Protein AF-A0A838PEL2-F1 (afdb_monomer_lite)

Foldseek 3Di:
DVVLCVVVVVLVLQLPQPLLAPDPDPVDDDGSLQLCLLVVVCVVVPHDALQSSQVLQVDPVSCVVSPHPGHDHSVSSVVSVVSHDPSSVVSVVVSVVVSVVVVVD

Structure (mmCIF, N/CA/C/O backbone):
data_AF-A0A838PEL2-F1
#
_entry.id   AF-A0A838PEL2-F1
#
loop_
_atom_site.group_PDB
_atom_site.id
_atom_site.type_symbol
_atom_site.label_atom_id
_atom_site.label_alt_id
_atom_site.label_comp_id
_atom_site.label_asym_id
_atom_site.label_entity_id
_atom_site.label_seq_id
_atom_site.pdbx_PDB_ins_code
_atom_site.Cartn_x
_atom_site.Cartn_y
_atom_site.Cartn_z
_atom_site.occupancy
_atom_site.B_iso_or_equiv
_atom_site.auth_seq_id
_atom_site.auth_comp_id
_atom_site.auth_asym_id
_atom_site.auth_atom_id
_atom_site.pdbx_PDB_model_num
ATOM 1 N N . MET A 1 1 ? 5.580 -10.196 -7.870 1.00 65.50 1 MET A N 1
ATOM 2 C CA . MET A 1 1 ? 4.497 -9.533 -7.114 1.00 65.50 1 MET A CA 1
ATOM 3 C C . MET A 1 1 ? 3.526 -8.848 -8.076 1.00 65.50 1 MET A C 1
ATOM 5 O O . MET A 1 1 ? 2.393 -9.297 -8.167 1.00 65.50 1 MET A O 1
ATOM 9 N N . ASP A 1 2 ? 3.983 -7.908 -8.907 1.00 72.06 2 ASP A N 1
ATOM 10 C CA . ASP A 1 2 ? 3.137 -7.177 -9.871 1.00 72.06 2 ASP A CA 1
ATOM 11 C C . ASP A 1 2 ? 2.299 -8.063 -10.829 1.00 72.06 2 ASP A C 1
ATOM 13 O O . ASP A 1 2 ? 1.084 -7.900 -10.900 1.00 72.06 2 ASP A O 1
ATOM 17 N N . ALA A 1 3 ? 2.886 -9.077 -11.479 1.00 77.06 3 ALA A N 1
ATOM 18 C CA . ALA A 1 3 ? 2.142 -9.973 -12.381 1.00 77.06 3 ALA A CA 1
ATOM 19 C C . ALA A 1 3 ? 0.957 -10.702 -11.707 1.00 77.06 3 ALA A C 1
ATOM 21 O O . ALA A 1 3 ? -0.081 -10.927 -12.328 1.00 77.06 3 ALA A O 1
ATOM 22 N N . LEU A 1 4 ? 1.096 -11.047 -10.425 1.00 81.19 4 LEU A N 1
ATOM 23 C CA . LEU A 1 4 ? 0.048 -11.696 -9.641 1.00 81.19 4 LEU A CA 1
ATOM 24 C C . LEU A 1 4 ? -1.035 -10.687 -9.246 1.00 81.19 4 LEU A C 1
ATOM 26 O O . LEU A 1 4 ? -2.219 -10.963 -9.427 1.00 81.19 4 LEU A O 1
ATOM 30 N N . CYS A 1 5 ? -0.644 -9.490 -8.801 1.00 83.81 5 CYS A N 1
ATOM 31 C CA . CYS A 1 5 ? -1.588 -8.412 -8.516 1.00 83.81 5 CYS A CA 1
ATOM 32 C C . CYS A 1 5 ? -2.414 -8.025 -9.748 1.00 83.81 5 CYS A C 1
ATOM 34 O O . CYS A 1 5 ? -3.612 -7.793 -9.612 1.00 83.81 5 CYS A O 1
ATOM 36 N N . ARG A 1 6 ? -1.810 -8.024 -10.945 1.00 82.94 6 ARG A N 1
ATOM 37 C CA . ARG A 1 6 ? -2.522 -7.815 -12.215 1.00 82.94 6 ARG A CA 1
ATOM 38 C C . ARG A 1 6 ? -3.476 -8.963 -12.538 1.00 82.94 6 ARG A C 1
ATOM 40 O O . ARG A 1 6 ? -4.628 -8.709 -12.854 1.00 82.94 6 ARG A O 1
ATOM 47 N N . ARG A 1 7 ? -3.032 -10.220 -12.417 1.00 85.81 7 ARG A N 1
ATOM 48 C CA . ARG A 1 7 ? -3.860 -11.404 -12.724 1.00 85.81 7 ARG A CA 1
ATOM 49 C C . ARG A 1 7 ? -5.159 -11.460 -11.914 1.00 85.81 7 ARG A C 1
ATOM 51 O O . ARG A 1 7 ? -6.166 -11.926 -12.433 1.00 85.81 7 ARG A O 1
ATOM 58 N N . PHE A 1 8 ? -5.127 -11.028 -10.655 1.00 88.06 8 PHE A N 1
ATOM 59 C CA . PHE A 1 8 ? -6.275 -11.088 -9.742 1.00 88.06 8 PHE A CA 1
ATOM 60 C C . PHE A 1 8 ? -6.939 -9.722 -9.493 1.00 88.06 8 PHE A C 1
ATOM 62 O O . PHE A 1 8 ? -7.761 -9.602 -8.578 1.00 88.06 8 PHE A O 1
ATOM 69 N N . ASP A 1 9 ? -6.579 -8.702 -10.284 1.00 91.12 9 ASP A N 1
ATOM 70 C CA . ASP A 1 9 ? -7.055 -7.319 -10.152 1.00 91.12 9 ASP A CA 1
ATOM 71 C C . ASP A 1 9 ? -6.906 -6.749 -8.726 1.00 91.12 9 ASP A C 1
ATOM 73 O O . ASP A 1 9 ? -7.719 -5.944 -8.269 1.00 91.12 9 ASP A O 1
ATOM 77 N N . LEU A 1 10 ? -5.866 -7.159 -7.989 1.00 91.56 10 LEU A N 1
ATOM 78 C CA . LEU A 1 10 ? -5.717 -6.828 -6.567 1.00 91.56 10 LEU A CA 1
ATOM 79 C C . LEU A 1 10 ? -5.606 -5.320 -6.342 1.00 91.56 10 LEU A C 1
ATOM 81 O O . LEU A 1 10 ? -6.281 -4.790 -5.466 1.00 91.56 10 LEU A O 1
ATOM 85 N N . TRP A 1 11 ? -4.825 -4.613 -7.164 1.00 91.94 11 TRP A N 1
ATOM 86 C CA . TRP A 1 11 ? -4.691 -3.157 -7.048 1.00 91.94 11 TRP A CA 1
ATOM 87 C C . TRP A 1 11 ? -6.005 -2.430 -7.305 1.00 91.94 11 TRP A C 1
ATOM 89 O O . TRP A 1 11 ? -6.374 -1.537 -6.548 1.00 91.94 11 TRP A O 1
ATOM 99 N N . LYS A 1 12 ? -6.765 -2.884 -8.307 1.00 92.94 12 LYS A N 1
ATOM 100 C CA . LYS A 1 12 ? -8.094 -2.345 -8.585 1.00 92.94 12 LYS A CA 1
ATOM 101 C C . LYS A 1 12 ? -9.029 -2.584 -7.402 1.00 92.94 12 LYS A C 1
ATOM 103 O O . LYS A 1 12 ? -9.728 -1.659 -7.008 1.00 92.94 12 LYS A O 1
ATOM 108 N N . LYS A 1 13 ? -9.036 -3.783 -6.814 1.00 95.38 13 LYS A N 1
ATOM 109 C CA . LYS A 1 13 ? -9.856 -4.090 -5.629 1.00 95.38 13 LYS A CA 1
ATOM 110 C C . LYS A 1 13 ? -9.477 -3.209 -4.439 1.00 95.38 13 LYS A C 1
ATOM 112 O O . LYS A 1 13 ? -10.367 -2.637 -3.823 1.00 95.38 13 LYS A O 1
ATOM 117 N N . VAL A 1 14 ? -8.180 -3.038 -4.179 1.00 95.06 14 VAL A N 1
ATOM 118 C CA . VAL A 1 14 ? -7.650 -2.140 -3.140 1.00 95.06 14 VAL A CA 1
ATOM 119 C C . VAL A 1 14 ? -8.155 -0.705 -3.322 1.00 95.06 14 VAL A C 1
ATOM 121 O O . VAL A 1 14 ? -8.656 -0.115 -2.370 1.00 95.06 14 VAL A O 1
ATOM 124 N N . ASP A 1 15 ? -8.108 -0.167 -4.542 1.00 94.56 15 ASP A N 1
ATOM 125 C CA . ASP A 1 15 ? -8.574 1.199 -4.831 1.00 94.56 15 ASP A CA 1
ATOM 126 C C . ASP A 1 15 ? -10.088 1.393 -4.656 1.00 94.56 15 ASP A C 1
ATOM 128 O O . ASP A 1 15 ? -10.561 2.524 -4.527 1.00 94.56 15 ASP A O 1
ATOM 132 N N . HIS A 1 16 ? -10.858 0.301 -4.647 1.00 94.81 16 HIS A N 1
ATOM 133 C CA . HIS A 1 16 ? -12.304 0.328 -4.428 1.00 94.81 16 HIS A CA 1
ATOM 134 C C . HIS A 1 16 ? -12.702 0.149 -2.960 1.00 94.81 16 HIS A C 1
ATOM 136 O O . HIS A 1 16 ? -13.890 0.253 -2.666 1.00 94.81 16 HIS A O 1
ATOM 142 N N . ILE A 1 17 ? -11.758 -0.077 -2.038 1.00 95.75 17 ILE A N 1
ATOM 143 C CA . ILE A 1 17 ? -12.040 -0.146 -0.598 1.00 95.75 17 ILE A CA 1
ATOM 144 C C . ILE A 1 17 ? -12.107 1.286 -0.043 1.00 95.75 17 ILE A C 1
ATOM 146 O O . ILE A 1 17 ? -11.065 1.932 0.097 1.00 95.75 17 ILE A O 1
ATOM 150 N N . PRO A 1 18 ? -13.295 1.815 0.314 1.00 93.69 18 PRO A N 1
ATOM 151 C CA . PRO A 1 18 ? -13.419 3.221 0.699 1.00 93.69 18 PRO A CA 1
ATOM 152 C C . PRO A 1 18 ? -12.672 3.550 1.992 1.00 93.69 18 PRO A C 1
ATOM 154 O O . PRO A 1 18 ? -12.116 4.635 2.114 1.00 93.69 18 PRO A O 1
ATOM 157 N N . SER A 1 19 ? -12.608 2.601 2.931 1.00 95.31 19 SER A N 1
ATOM 158 C CA . SER A 1 19 ? -11.925 2.773 4.215 1.00 95.31 19 SER A CA 1
ATOM 159 C C . SER A 1 19 ? -10.399 2.888 4.091 1.00 95.31 19 SER A C 1
ATOM 161 O O . SER A 1 19 ? -9.760 3.341 5.036 1.00 95.31 19 SER A O 1
ATOM 163 N N . LEU A 1 20 ? -9.810 2.520 2.943 1.00 94.94 20 LEU A N 1
ATOM 164 C CA . LEU A 1 20 ? -8.377 2.673 2.665 1.00 94.94 20 LEU A CA 1
ATOM 165 C C . LEU A 1 20 ? -8.015 4.004 2.006 1.00 94.94 20 LEU A C 1
ATOM 167 O O . LEU A 1 20 ? -6.832 4.332 1.964 1.00 94.94 20 LEU A O 1
ATOM 171 N N . ASP A 1 21 ? -8.976 4.759 1.468 1.00 95.31 21 ASP A N 1
ATOM 172 C CA . ASP A 1 21 ? -8.702 6.033 0.799 1.00 95.31 21 ASP A CA 1
ATOM 173 C C . ASP A 1 21 ? -9.014 7.207 1.739 1.00 95.31 21 ASP A C 1
ATOM 175 O O . ASP A 1 21 ? -10.165 7.642 1.815 1.00 95.31 21 ASP A O 1
ATOM 179 N N . PRO A 1 22 ? -8.016 7.769 2.450 1.00 92.00 22 PRO A N 1
ATOM 180 C CA . PRO A 1 22 ? -8.245 8.895 3.350 1.00 92.00 22 PRO A CA 1
ATOM 181 C C . PRO A 1 22 ? -8.520 10.211 2.604 1.00 92.00 22 PRO A C 1
ATOM 183 O O . PRO A 1 22 ? -8.751 11.245 3.234 1.00 92.00 22 PRO A O 1
ATOM 186 N N . ARG A 1 23 ? -8.459 10.228 1.265 1.00 91.94 23 ARG A N 1
ATOM 187 C CA . ARG A 1 23 ? -8.617 11.458 0.488 1.00 91.94 23 ARG A CA 1
ATOM 188 C C . ARG A 1 23 ? -10.081 11.848 0.391 1.00 91.94 23 ARG A C 1
ATOM 190 O O . ARG A 1 23 ? -10.924 11.113 -0.114 1.00 91.94 23 ARG A O 1
ATOM 197 N N . THR A 1 24 ? -10.347 13.105 0.714 1.00 87.81 24 THR A N 1
ATOM 198 C CA . THR A 1 24 ? -11.618 13.763 0.395 1.00 87.81 24 THR A CA 1
ATOM 199 C C . THR A 1 24 ? -11.724 14.101 -1.096 1.00 87.81 24 THR A C 1
ATOM 201 O O . THR A 1 24 ? -12.803 14.021 -1.681 1.00 87.81 24 THR A O 1
ATOM 204 N N . ARG A 1 25 ? -10.598 14.435 -1.746 1.00 89.44 25 ARG A N 1
ATOM 205 C CA . ARG A 1 25 ? -10.512 14.751 -3.181 1.00 89.44 25 ARG A CA 1
ATOM 206 C C . ARG A 1 25 ? -9.698 13.696 -3.933 1.00 89.44 25 ARG A C 1
ATOM 208 O O . ARG A 1 25 ? -8.474 13.673 -3.850 1.00 89.44 25 ARG A O 1
ATOM 215 N N . LYS A 1 26 ? -10.374 12.884 -4.752 1.00 86.88 26 LYS A N 1
ATOM 216 C CA . LYS A 1 26 ? -9.757 11.768 -5.501 1.00 86.88 26 LYS A CA 1
ATOM 217 C C . LYS A 1 26 ? -8.973 12.174 -6.756 1.00 86.88 26 LYS A C 1
ATOM 219 O O . LYS A 1 26 ? -8.265 11.352 -7.321 1.00 86.88 26 LYS A O 1
ATOM 224 N N . THR A 1 27 ? -9.075 13.431 -7.195 1.00 86.00 27 THR A N 1
ATOM 225 C CA . THR A 1 27 ? -8.370 13.935 -8.392 1.00 86.00 27 THR A CA 1
ATOM 226 C C . THR A 1 27 ? -6.915 14.335 -8.123 1.00 86.00 27 THR A C 1
ATOM 228 O O . THR A 1 27 ? -6.256 14.858 -9.015 1.00 86.00 27 THR A O 1
ATOM 231 N N . SER A 1 28 ? -6.432 14.194 -6.888 1.00 83.94 28 SER A N 1
ATOM 232 C CA . SER A 1 28 ? -5.081 14.580 -6.471 1.00 83.94 28 SER A CA 1
ATOM 233 C C . SER A 1 28 ? -4.511 13.576 -5.473 1.00 83.94 28 SER A C 1
ATOM 235 O O . SER A 1 28 ? -5.260 12.883 -4.785 1.00 83.94 28 SER A O 1
ATOM 237 N N . GLY A 1 29 ? -3.183 13.519 -5.375 1.00 86.44 29 GLY A N 1
ATOM 238 C CA . GLY A 1 29 ? -2.490 12.545 -4.531 1.00 86.44 29 GLY A CA 1
ATOM 239 C C . GLY A 1 29 ? -2.517 11.132 -5.115 1.00 86.44 29 GLY A C 1
ATOM 240 O O . GLY A 1 29 ? -2.901 10.925 -6.266 1.00 86.44 29 GLY A O 1
ATOM 241 N N . PHE A 1 30 ? -2.098 10.162 -4.310 1.00 90.94 30 PHE A N 1
ATOM 242 C CA . PHE A 1 30 ? -1.997 8.762 -4.715 1.00 90.94 30 PHE A CA 1
ATOM 243 C C . PHE A 1 30 ? -3.285 8.008 -4.396 1.00 90.94 30 PHE A C 1
ATOM 245 O O . PHE A 1 30 ? -3.969 8.327 -3.428 1.00 90.94 30 PHE A O 1
ATOM 252 N N . ALA A 1 31 ? -3.624 7.018 -5.219 1.00 92.75 31 ALA A N 1
ATOM 253 C CA . ALA A 1 31 ? -4.645 6.041 -4.860 1.00 92.75 31 ALA A CA 1
ATOM 254 C C . ALA A 1 31 ? -4.109 5.077 -3.780 1.00 92.75 31 ALA A C 1
ATOM 256 O O . ALA A 1 31 ? -2.885 4.939 -3.664 1.00 92.75 31 ALA A O 1
ATOM 257 N N . PRO A 1 32 ? -4.986 4.390 -3.023 1.00 94.81 32 PRO A N 1
ATOM 258 C CA . PRO A 1 32 ? -4.586 3.376 -2.046 1.00 94.81 32 PRO A CA 1
ATOM 259 C C . PRO A 1 32 ? -3.552 2.374 -2.569 1.00 94.81 32 PRO A C 1
ATOM 261 O O . PRO A 1 32 ? -2.561 2.093 -1.892 1.00 94.81 32 PRO A O 1
ATOM 264 N N . SER A 1 33 ? -3.736 1.890 -3.799 1.00 93.75 33 SER A N 1
ATOM 265 C CA . SER A 1 33 ? -2.813 0.968 -4.459 1.00 93.75 33 SER A CA 1
ATOM 266 C C . SER A 1 33 ? -1.406 1.537 -4.598 1.00 93.75 33 SER A C 1
ATOM 268 O O . SER A 1 33 ? -0.449 0.783 -4.459 1.00 93.75 33 SER A O 1
ATOM 270 N N . GLY A 1 34 ? -1.257 2.848 -4.802 1.00 93.56 34 GLY A N 1
ATOM 271 C CA . GLY A 1 34 ? 0.049 3.467 -4.985 1.00 93.56 34 GLY A CA 1
ATOM 272 C C . GLY A 1 34 ? 0.854 3.614 -3.701 1.00 93.56 34 GLY A C 1
ATOM 273 O O . GLY A 1 34 ? 2.052 3.342 -3.695 1.00 93.56 34 GLY A O 1
ATOM 274 N N . TRP A 1 35 ? 0.208 3.961 -2.585 1.00 95.12 35 TRP A N 1
ATOM 275 C CA . TRP A 1 35 ? 0.893 3.934 -1.289 1.00 95.12 35 TRP A CA 1
ATOM 276 C C . TRP A 1 35 ? 1.261 2.508 -0.886 1.00 95.12 35 TRP A C 1
ATOM 278 O O . TRP A 1 35 ? 2.382 2.255 -0.445 1.00 95.12 35 TRP A O 1
ATOM 288 N N . LEU A 1 36 ? 0.332 1.564 -1.061 1.00 94.31 36 LEU A N 1
ATOM 289 C CA . LEU A 1 36 ? 0.553 0.173 -0.682 1.00 94.31 36 LEU A CA 1
ATOM 290 C C . LEU A 1 36 ? 1.608 -0.507 -1.557 1.00 94.31 36 LEU A C 1
ATOM 292 O O . LEU A 1 36 ? 2.434 -1.236 -1.016 1.00 94.31 36 LEU A O 1
ATOM 296 N N . SER A 1 37 ? 1.636 -0.261 -2.869 1.00 92.56 37 SER A N 1
ATOM 297 C CA . SER A 1 37 ? 2.647 -0.846 -3.754 1.00 92.56 37 SER A CA 1
ATOM 298 C C . SER A 1 37 ? 4.050 -0.355 -3.408 1.00 92.56 37 SER A C 1
ATOM 300 O O . SER A 1 37 ? 4.960 -1.177 -3.307 1.00 92.56 37 SER A O 1
ATOM 302 N N . GLN A 1 38 ? 4.214 0.944 -3.134 1.00 94.31 38 GLN A N 1
ATOM 303 C CA . GLN A 1 38 ? 5.489 1.515 -2.705 1.00 94.31 38 GLN A CA 1
ATOM 304 C C . GLN A 1 38 ? 5.948 0.912 -1.371 1.00 94.31 38 GLN A C 1
ATOM 306 O O . GLN A 1 38 ? 7.062 0.402 -1.288 1.00 94.31 38 GLN A O 1
ATOM 311 N N . LEU A 1 39 ? 5.080 0.889 -0.351 1.00 95.12 39 LEU A N 1
ATOM 312 C CA . LEU A 1 39 ? 5.408 0.327 0.966 1.00 95.12 39 LEU A CA 1
ATOM 313 C C . LEU A 1 39 ? 5.748 -1.165 0.890 1.00 95.12 39 LEU A C 1
ATOM 315 O O . LEU A 1 39 ? 6.771 -1.597 1.421 1.00 95.12 39 LEU A O 1
ATOM 319 N N . LEU A 1 40 ? 4.913 -1.957 0.213 1.00 92.50 40 LEU A N 1
ATOM 320 C CA . LEU A 1 40 ? 5.127 -3.395 0.078 1.00 92.50 40 LEU A CA 1
ATOM 321 C C . LEU A 1 40 ? 6.418 -3.687 -0.674 1.00 92.50 40 LEU A C 1
ATOM 323 O O . LEU A 1 40 ? 7.183 -4.551 -0.252 1.00 92.50 40 LEU A O 1
ATOM 327 N N . PHE A 1 41 ? 6.692 -2.970 -1.762 1.00 91.38 41 PHE A N 1
ATOM 328 C CA . PHE A 1 41 ? 7.916 -3.176 -2.521 1.00 91.38 41 PHE A CA 1
ATOM 329 C C . PHE A 1 41 ? 9.161 -2.800 -1.707 1.00 91.38 41 PHE A C 1
ATOM 331 O O . PHE A 1 41 ? 10.107 -3.585 -1.666 1.00 91.38 41 PHE A O 1
ATOM 338 N N . THR A 1 42 ? 9.141 -1.680 -0.977 1.00 94.19 42 THR A N 1
ATOM 339 C CA . THR A 1 42 ? 10.233 -1.302 -0.067 1.00 94.19 42 THR A CA 1
ATOM 340 C C . THR A 1 42 ? 10.489 -2.376 0.987 1.00 94.19 42 THR A C 1
ATOM 342 O O . THR A 1 42 ? 11.622 -2.841 1.116 1.00 94.19 42 THR A O 1
ATOM 345 N N . PHE A 1 43 ? 9.454 -2.809 1.712 1.00 93.94 43 PHE A N 1
ATOM 346 C CA . PHE A 1 43 ? 9.621 -3.751 2.823 1.00 93.94 43 PHE A CA 1
ATOM 347 C C . PHE A 1 43 ? 9.943 -5.178 2.374 1.00 93.94 43 PHE A C 1
ATOM 349 O O . PHE A 1 43 ? 10.609 -5.917 3.093 1.00 93.94 43 PHE A O 1
ATOM 356 N N . THR A 1 44 ? 9.528 -5.570 1.168 1.00 90.81 44 THR A N 1
ATOM 357 C CA . THR A 1 44 ? 9.887 -6.880 0.596 1.00 90.81 44 THR A CA 1
ATOM 358 C C . THR A 1 44 ? 11.254 -6.892 -0.089 1.00 90.81 44 THR A C 1
ATOM 360 O O . THR A 1 44 ? 11.786 -7.969 -0.343 1.00 90.81 44 THR A O 1
ATOM 363 N N . SER A 1 45 ? 11.853 -5.722 -0.331 1.00 89.75 45 SER A N 1
ATOM 364 C CA . SER A 1 45 ? 13.177 -5.577 -0.958 1.00 89.75 45 SER A CA 1
ATOM 365 C C . SER A 1 45 ? 14.291 -5.234 0.043 1.00 89.75 45 SER A C 1
ATOM 367 O O . SER A 1 45 ? 15.379 -4.834 -0.361 1.00 89.75 45 SER A O 1
ATOM 369 N N . GLY A 1 46 ? 14.035 -5.385 1.348 1.00 90.88 46 GLY A N 1
ATOM 370 C CA . GLY A 1 46 ? 15.021 -5.169 2.416 1.00 90.88 46 GLY A CA 1
ATOM 371 C C . GLY A 1 46 ? 15.042 -3.762 3.024 1.00 90.88 46 GLY A C 1
ATOM 372 O O . GLY A 1 46 ? 15.822 -3.518 3.943 1.00 90.88 46 GLY A O 1
ATOM 373 N N . GLY A 1 47 ? 14.185 -2.846 2.565 1.00 93.69 47 GLY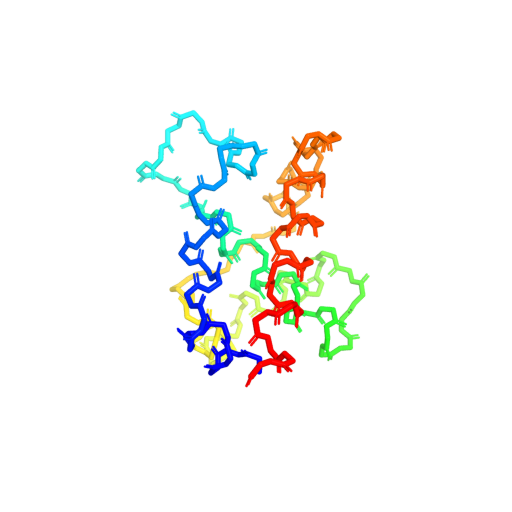 A N 1
ATOM 374 C CA . GLY A 1 47 ? 13.943 -1.583 3.263 1.00 93.69 47 GLY A CA 1
ATOM 375 C C . GLY A 1 47 ? 13.155 -1.811 4.554 1.00 93.69 47 GLY A C 1
ATOM 376 O O . GLY A 1 47 ? 12.384 -2.762 4.661 1.00 93.69 47 GLY A O 1
ATOM 377 N N . PHE A 1 48 ? 13.330 -0.940 5.545 1.00 94.62 48 PHE A N 1
ATOM 378 C CA . PHE A 1 48 ? 12.686 -1.099 6.860 1.00 94.62 48 PHE A CA 1
ATOM 379 C C . PHE A 1 48 ? 12.146 0.216 7.431 1.00 94.62 48 PHE A C 1
ATOM 381 O O . PHE A 1 48 ? 11.621 0.246 8.543 1.00 94.62 48 PHE A O 1
ATOM 388 N N . SER A 1 49 ? 12.250 1.312 6.677 1.00 96.88 49 SER A N 1
ATOM 389 C CA . SER A 1 49 ? 11.781 2.630 7.092 1.00 96.88 49 SER A CA 1
ATOM 390 C C . SER A 1 49 ? 11.013 3.354 5.985 1.00 96.88 49 SER A C 1
ATOM 392 O O . SER A 1 49 ? 11.143 3.048 4.799 1.00 96.88 49 SER A O 1
ATOM 394 N N . LEU A 1 50 ? 10.225 4.364 6.368 1.00 97.19 50 LEU A N 1
ATOM 395 C CA . LEU A 1 50 ? 9.572 5.256 5.404 1.00 97.19 50 LEU A CA 1
ATOM 396 C C . LEU A 1 50 ? 10.585 6.100 4.619 1.00 97.19 50 LEU A C 1
ATOM 398 O O . LEU A 1 50 ? 10.336 6.418 3.460 1.00 97.19 50 LEU A O 1
ATOM 402 N N . ALA A 1 51 ? 11.744 6.401 5.211 1.00 96.81 51 ALA A N 1
ATOM 403 C CA . ALA A 1 51 ? 12.849 7.044 4.509 1.00 96.81 51 ALA A CA 1
ATOM 404 C C . ALA A 1 51 ? 13.386 6.158 3.372 1.00 96.81 51 ALA A C 1
ATOM 406 O O . ALA A 1 51 ? 13.734 6.666 2.309 1.00 96.81 51 ALA A O 1
ATOM 407 N N . ASP A 1 52 ? 13.421 4.834 3.552 1.00 95.69 52 ASP A N 1
ATOM 408 C CA . ASP A 1 52 ? 13.797 3.910 2.473 1.00 95.69 52 ASP A CA 1
ATOM 409 C C . ASP A 1 52 ? 12.743 3.880 1.365 1.00 95.69 52 ASP A C 1
ATOM 411 O O . ASP A 1 52 ? 13.090 3.821 0.186 1.00 95.69 52 ASP A O 1
ATOM 415 N N . ALA A 1 53 ? 11.460 3.985 1.724 1.00 95.00 53 ALA A N 1
ATOM 416 C CA . ALA A 1 53 ? 10.384 4.095 0.744 1.00 95.00 53 ALA A CA 1
ATOM 417 C C . ALA A 1 53 ? 10.466 5.402 -0.054 1.00 95.00 53 ALA A C 1
ATOM 4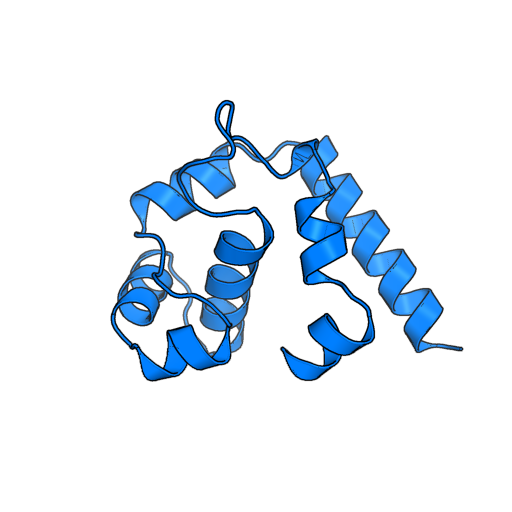19 O O . ALA A 1 53 ? 10.241 5.398 -1.263 1.00 95.00 53 ALA A O 1
ATOM 420 N N . GLU A 1 54 ? 10.845 6.510 0.579 1.00 95.94 54 GLU A N 1
ATOM 421 C CA . GLU A 1 54 ? 11.104 7.772 -0.115 1.00 95.94 54 GLU A CA 1
ATOM 422 C C . GLU A 1 54 ? 12.350 7.705 -1.007 1.00 95.94 54 GLU A C 1
ATOM 424 O O . GLU A 1 54 ? 12.334 8.218 -2.123 1.00 95.94 54 GLU A O 1
ATOM 429 N N . ARG A 1 55 ? 13.423 7.030 -0.577 1.00 93.31 55 ARG A N 1
ATOM 430 C CA . ARG A 1 55 ? 14.590 6.784 -1.445 1.00 93.31 55 ARG A CA 1
ATOM 431 C C . ARG A 1 55 ? 14.199 5.989 -2.684 1.00 93.31 55 ARG A C 1
ATOM 433 O O . ARG A 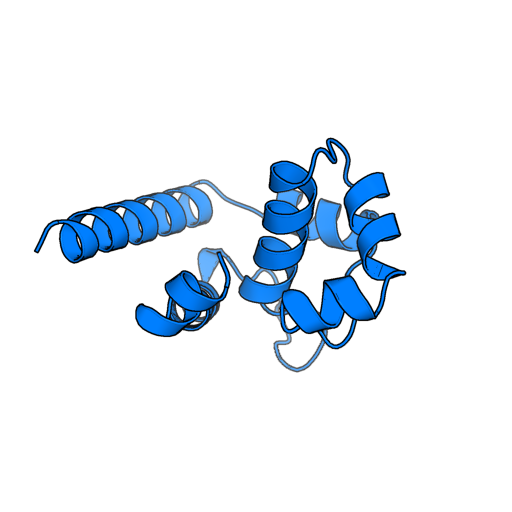1 55 ? 14.640 6.316 -3.780 1.00 93.31 55 ARG A O 1
ATOM 440 N N . LEU A 1 56 ? 13.325 4.998 -2.519 1.00 87.62 56 LEU A N 1
ATOM 441 C CA . LEU A 1 56 ? 12.768 4.225 -3.625 1.00 87.62 56 LEU A CA 1
ATOM 442 C C . LEU A 1 56 ? 11.979 5.101 -4.605 1.00 87.62 56 LEU A C 1
ATOM 444 O O . LEU A 1 56 ? 12.051 4.884 -5.809 1.00 87.62 56 LEU A O 1
ATOM 448 N N . ALA A 1 57 ? 11.293 6.135 -4.109 1.00 88.19 57 ALA A N 1
ATOM 449 C CA . ALA A 1 57 ? 10.590 7.110 -4.943 1.00 88.19 57 ALA A CA 1
ATOM 450 C C . ALA A 1 57 ? 11.510 7.946 -5.849 1.00 88.19 57 ALA A C 1
ATOM 452 O O . ALA A 1 57 ? 11.013 8.615 -6.755 1.00 88.19 57 ALA A O 1
ATOM 453 N N . GLN A 1 58 ? 12.823 7.933 -5.613 1.00 90.44 58 GLN A N 1
ATOM 454 C CA . GLN A 1 58 ? 13.804 8.609 -6.464 1.00 90.44 58 GLN A CA 1
ATOM 455 C C . GLN A 1 58 ? 14.318 7.709 -7.597 1.00 90.44 58 GLN A C 1
ATOM 457 O O . GLN A 1 58 ? 14.926 8.208 -8.545 1.00 90.44 58 GLN A O 1
ATOM 462 N N . ASP A 1 59 ? 14.069 6.397 -7.533 1.00 91.81 59 ASP A N 1
ATOM 463 C CA . ASP A 1 59 ? 14.468 5.449 -8.571 1.00 91.81 59 ASP A CA 1
ATOM 464 C C . ASP A 1 59 ? 13.328 5.232 -9.570 1.00 91.81 59 ASP A C 1
ATOM 466 O O . ASP A 1 59 ? 12.332 4.553 -9.310 1.00 91.81 59 ASP A O 1
ATOM 470 N N . ARG A 1 60 ? 13.496 5.808 -10.760 1.00 89.62 60 ARG A N 1
ATOM 471 C CA . ARG A 1 60 ? 12.496 5.741 -11.825 1.00 89.62 60 ARG A CA 1
ATOM 472 C C . ARG A 1 60 ? 12.255 4.320 -12.338 1.00 89.62 60 ARG A C 1
ATOM 474 O O . ARG A 1 60 ? 11.121 3.996 -12.668 1.00 89.62 60 ARG A O 1
ATOM 481 N N . VAL A 1 61 ? 13.284 3.472 -12.381 1.00 89.75 61 VAL A N 1
ATOM 482 C CA . VAL A 1 61 ? 13.146 2.087 -12.856 1.00 89.75 61 VAL A CA 1
ATOM 483 C C . VAL A 1 61 ? 12.310 1.280 -11.867 1.00 89.75 61 VAL A C 1
ATOM 485 O O . VAL A 1 61 ? 11.439 0.509 -12.272 1.00 89.75 61 VAL A O 1
ATOM 488 N N . LEU A 1 62 ? 12.537 1.483 -10.568 1.00 87.31 62 LEU A N 1
ATOM 489 C CA . LEU A 1 62 ? 11.747 0.821 -9.531 1.00 87.31 62 LEU A CA 1
ATOM 490 C C . LEU A 1 62 ? 10.304 1.323 -9.505 1.00 87.31 62 LEU A C 1
ATOM 492 O O . LEU A 1 62 ? 9.392 0.513 -9.352 1.00 87.31 62 LEU A O 1
ATOM 496 N N . LEU A 1 63 ? 10.081 2.623 -9.705 1.00 90.19 63 LEU A N 1
ATOM 497 C CA . LEU A 1 63 ? 8.737 3.186 -9.833 1.00 90.19 63 LEU A CA 1
ATOM 498 C C . LEU A 1 63 ? 7.973 2.608 -11.033 1.00 90.19 63 LEU A C 1
ATOM 500 O O . LEU A 1 63 ? 6.826 2.186 -10.873 1.00 90.19 63 LEU A O 1
ATOM 504 N N . ASP A 1 64 ? 8.620 2.503 -12.195 1.00 88.94 64 ASP A N 1
ATOM 505 C CA . ASP A 1 64 ? 8.026 1.892 -13.388 1.00 88.94 64 ASP A CA 1
ATOM 506 C C . ASP A 1 64 ? 7.680 0.408 -13.144 1.00 88.94 64 ASP A C 1
ATOM 508 O O . ASP A 1 64 ? 6.619 -0.063 -13.566 1.00 88.94 64 ASP A O 1
ATOM 512 N N . LEU A 1 65 ? 8.519 -0.323 -12.395 1.00 85.69 65 LEU A N 1
ATOM 513 C CA . LEU A 1 65 ? 8.276 -1.724 -12.025 1.00 85.69 65 LEU A CA 1
ATOM 514 C C . LEU A 1 65 ? 7.006 -1.906 -11.176 1.00 85.69 65 LEU A C 1
ATOM 516 O O . LEU A 1 65 ? 6.309 -2.912 -11.328 1.00 85.69 65 LEU A O 1
ATOM 520 N N . ILE A 1 66 ? 6.697 -0.950 -10.297 1.00 85.56 66 ILE A N 1
ATOM 521 C CA . ILE A 1 66 ? 5.489 -0.970 -9.453 1.00 85.56 66 ILE A CA 1
ATOM 522 C C . ILE A 1 66 ? 4.326 -0.154 -10.036 1.00 85.56 66 ILE A C 1
ATOM 524 O O . ILE A 1 66 ? 3.303 0.016 -9.372 1.00 85.56 66 ILE A O 1
ATOM 528 N N . GLY A 1 67 ? 4.460 0.321 -11.280 1.00 86.00 67 GLY A N 1
ATOM 529 C CA . GLY A 1 67 ? 3.405 1.021 -12.014 1.00 86.00 67 GLY A CA 1
ATOM 530 C C . GLY A 1 67 ? 3.108 2.432 -11.504 1.00 86.00 67 GLY A C 1
ATOM 531 O O . GLY A 1 67 ? 1.984 2.910 -11.658 1.00 86.00 67 GLY A O 1
ATOM 532 N N . LEU A 1 68 ? 4.084 3.099 -10.886 1.00 88.31 68 LEU A N 1
ATOM 533 C CA . LEU A 1 68 ? 3.934 4.445 -10.344 1.00 88.31 68 LEU A CA 1
ATOM 534 C C . LEU A 1 68 ? 4.652 5.484 -11.199 1.00 88.31 68 LEU A C 1
ATOM 536 O O . LEU A 1 68 ? 5.837 5.374 -11.472 1.00 88.31 68 LEU A O 1
ATOM 540 N N . ALA A 1 69 ? 3.952 6.563 -11.551 1.00 88.19 69 ALA A N 1
ATOM 541 C CA . ALA A 1 69 ? 4.566 7.704 -12.237 1.00 88.19 69 ALA A CA 1
ATOM 542 C C . ALA A 1 69 ? 5.413 8.586 -11.296 1.00 88.19 69 ALA A C 1
ATOM 544 O O . ALA A 1 69 ? 6.266 9.352 -11.741 1.00 88.19 69 ALA A O 1
ATOM 545 N N . LYS A 1 70 ? 5.134 8.521 -9.992 1.00 92.06 70 LYS A N 1
ATOM 546 C CA . LYS A 1 70 ? 5.811 9.256 -8.922 1.00 92.06 70 LYS A CA 1
ATOM 547 C C . LYS A 1 70 ? 5.676 8.436 -7.639 1.00 92.06 70 LYS A C 1
ATOM 549 O O . LYS A 1 70 ? 4.650 7.787 -7.460 1.00 92.06 70 LYS A O 1
ATOM 554 N N . GLY A 1 71 ? 6.663 8.479 -6.751 1.00 92.44 71 GLY A N 1
ATOM 555 C CA . GLY A 1 71 ? 6.514 7.947 -5.396 1.00 92.44 71 GLY A CA 1
ATOM 556 C C . GLY A 1 71 ? 6.123 9.027 -4.385 1.00 92.44 71 GLY A C 1
ATOM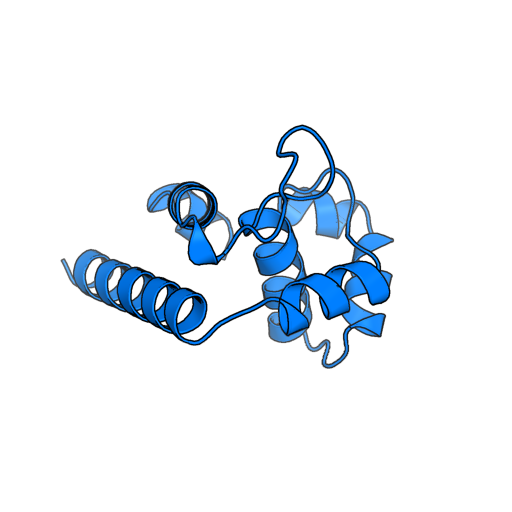 557 O O . GLY A 1 71 ? 6.372 10.220 -4.584 1.00 92.44 71 GLY A O 1
ATOM 558 N N . ALA A 1 72 ? 5.481 8.603 -3.304 1.00 94.94 72 ALA A N 1
ATOM 559 C CA . ALA A 1 72 ? 5.188 9.437 -2.150 1.00 94.94 72 ALA A CA 1
ATOM 560 C C . ALA A 1 72 ? 6.450 9.635 -1.293 1.00 94.94 72 ALA A C 1
ATOM 562 O O . ALA A 1 72 ? 7.291 8.738 -1.199 1.00 94.94 72 ALA A O 1
ATOM 563 N N . ASP A 1 73 ? 6.568 10.801 -0.659 1.00 95.56 73 ASP A N 1
ATOM 564 C CA . ASP A 1 73 ? 7.599 11.049 0.352 1.00 95.56 73 ASP A CA 1
ATOM 565 C C . ASP A 1 73 ? 7.246 10.383 1.695 1.00 95.56 73 ASP A C 1
ATOM 567 O O . ASP A 1 73 ? 6.120 9.909 1.908 1.00 95.56 73 ASP A O 1
ATOM 571 N N . GLN A 1 74 ? 8.209 10.346 2.621 1.00 97.00 74 GLN A N 1
ATOM 572 C CA . GLN A 1 74 ? 8.016 9.760 3.947 1.00 97.00 74 GLN A CA 1
ATOM 573 C C . GLN A 1 74 ? 6.818 10.375 4.684 1.00 97.00 74 GLN A C 1
ATOM 575 O O . GLN A 1 74 ? 6.094 9.663 5.385 1.00 97.00 74 GLN A O 1
ATOM 580 N N . THR A 1 75 ? 6.626 11.689 4.570 1.00 96.44 75 THR A N 1
ATOM 581 C CA . THR A 1 75 ? 5.563 12.409 5.279 1.00 96.44 75 THR A CA 1
ATOM 582 C C . THR A 1 75 ? 4.196 11.945 4.796 1.00 96.44 75 THR A C 1
ATOM 584 O O . THR A 1 75 ? 3.377 11.513 5.604 1.00 96.44 75 THR A O 1
ATOM 587 N N . THR A 1 76 ? 3.997 11.925 3.480 1.00 95.81 76 THR A N 1
ATOM 588 C CA . THR A 1 76 ? 2.771 11.482 2.813 1.00 95.81 76 THR A CA 1
ATOM 589 C C . THR A 1 76 ? 2.457 10.024 3.152 1.00 95.81 76 THR A C 1
ATOM 591 O O . THR A 1 76 ? 1.318 9.688 3.478 1.00 95.81 76 THR A O 1
ATOM 594 N N . LEU A 1 77 ? 3.463 9.143 3.121 1.00 96.75 77 LEU A N 1
ATOM 595 C CA . LEU A 1 77 ? 3.296 7.737 3.509 1.00 96.75 77 LEU A CA 1
ATOM 596 C C . LEU A 1 77 ? 2.923 7.594 4.989 1.00 96.75 77 LEU A C 1
ATOM 598 O O . LEU A 1 77 ? 2.063 6.788 5.346 1.00 96.75 77 LEU A O 1
ATOM 602 N N . GLY A 1 78 ? 3.548 8.388 5.858 1.00 97.00 78 GLY A N 1
ATOM 603 C CA . GLY A 1 78 ? 3.254 8.397 7.286 1.00 97.00 78 GLY A CA 1
ATOM 604 C C . GLY A 1 78 ? 1.846 8.904 7.597 1.00 97.00 78 GLY A C 1
ATOM 605 O O . GLY A 1 78 ? 1.185 8.367 8.483 1.00 97.00 78 GLY A O 1
ATOM 606 N N . GLU A 1 79 ? 1.368 9.921 6.884 1.00 96.38 79 GLU A N 1
ATOM 607 C CA . GLU A 1 79 ? -0.013 10.403 6.985 1.00 96.38 79 GLU A CA 1
ATOM 608 C C . GLU A 1 79 ? -1.011 9.336 6.539 1.00 96.38 79 GLU A C 1
ATOM 610 O O . GLU A 1 79 ? -1.956 9.048 7.274 1.00 96.38 79 GLU A O 1
ATOM 615 N N . PHE A 1 80 ? -0.755 8.679 5.402 1.00 96.06 80 PHE A N 1
ATOM 616 C CA . PHE A 1 80 ? -1.567 7.555 4.939 1.00 96.06 80 PHE A CA 1
ATOM 617 C C . PHE A 1 80 ? -1.661 6.446 5.995 1.00 96.06 80 PHE A C 1
ATOM 619 O O . PHE A 1 80 ? -2.763 6.005 6.313 1.00 96.06 80 PHE A O 1
ATOM 626 N N . LEU A 1 81 ? -0.534 6.024 6.582 1.00 96.31 81 LEU A N 1
ATOM 627 C CA . LEU A 1 81 ? -0.513 4.974 7.606 1.00 96.31 81 LEU A CA 1
ATOM 628 C C . LEU A 1 81 ? -1.253 5.377 8.889 1.00 96.31 81 LEU A C 1
ATOM 630 O O . LEU A 1 81 ? -1.967 4.558 9.464 1.00 96.31 81 LEU A O 1
ATOM 634 N N . ARG A 1 82 ? -1.122 6.632 9.335 1.00 96.88 82 ARG A N 1
ATOM 635 C CA . ARG A 1 82 ? -1.835 7.134 10.525 1.00 96.88 82 ARG A CA 1
ATOM 636 C C . ARG A 1 82 ? -3.337 7.282 10.303 1.00 96.88 82 ARG A C 1
ATOM 638 O O . ARG A 1 82 ? -4.089 7.204 11.268 1.00 96.88 82 ARG A O 1
ATOM 645 N N . ALA A 1 83 ? -3.768 7.497 9.064 1.00 96.25 83 ALA A N 1
ATOM 646 C CA . ALA A 1 83 ? -5.180 7.603 8.719 1.00 96.25 83 ALA A CA 1
ATOM 647 C C . ALA A 1 83 ? -5.906 6.244 8.696 1.00 96.25 83 ALA A C 1
ATOM 649 O O . ALA A 1 83 ? -7.130 6.211 8.580 1.00 96.25 83 ALA A O 1
ATOM 650 N N . GLN A 1 84 ? -5.177 5.128 8.803 1.00 96.38 84 GLN A N 1
ATOM 651 C CA . GLN A 1 84 ? -5.773 3.796 8.779 1.00 96.38 84 GLN A CA 1
ATOM 652 C C . GLN A 1 84 ? -6.576 3.503 10.043 1.00 96.38 84 GLN A C 1
ATOM 654 O O . GLN A 1 84 ? -6.202 3.866 11.158 1.00 96.38 84 GLN A O 1
ATOM 659 N N . THR A 1 85 ? -7.689 2.799 9.861 1.00 96.81 85 THR A N 1
ATOM 660 C CA . THR A 1 85 ? -8.630 2.465 10.928 1.00 96.81 85 THR A CA 1
ATOM 661 C C . THR A 1 85 ? -8.734 0.953 11.085 1.00 96.81 85 THR A C 1
ATOM 663 O O . THR A 1 85 ? -8.282 0.176 10.244 1.00 96.81 85 THR A O 1
ATOM 666 N N . LYS A 1 86 ? -9.389 0.495 12.157 1.00 97.19 86 LYS A N 1
ATOM 667 C CA . LYS A 1 86 ? -9.704 -0.932 12.313 1.00 97.19 86 LYS A CA 1
ATOM 668 C C . LYS A 1 86 ? -10.490 -1.476 11.113 1.00 97.19 86 LYS A C 1
ATOM 670 O O . LYS A 1 86 ? -10.258 -2.604 10.695 1.00 97.19 86 LYS A O 1
ATOM 675 N N . GLU A 1 87 ? -11.402 -0.678 10.564 1.00 97.38 87 GLU A N 1
ATOM 676 C CA . GLU A 1 87 ? -12.192 -1.044 9.388 1.00 97.38 87 GLU A CA 1
ATOM 677 C C . GLU A 1 87 ? -11.312 -1.237 8.150 1.00 97.38 87 GLU A C 1
ATOM 679 O O . GLU A 1 87 ? -11.483 -2.217 7.428 1.00 97.38 87 GLU A O 1
ATOM 684 N N . SER A 1 88 ? -10.340 -0.350 7.927 1.00 95.81 88 SER A N 1
ATOM 685 C CA . SER A 1 88 ? -9.444 -0.456 6.774 1.00 95.81 88 SER A CA 1
ATOM 686 C C . SER A 1 88 ? -8.531 -1.684 6.865 1.00 95.81 88 SER A C 1
ATOM 688 O O . SER A 1 88 ? -8.344 -2.400 5.878 1.00 95.81 88 SER A O 1
ATOM 690 N N . VAL A 1 89 ? -8.061 -2.015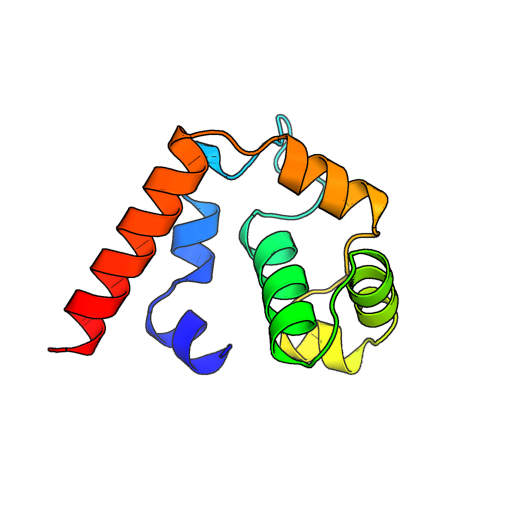 8.073 1.00 95.56 89 VAL A N 1
ATOM 691 C CA . VAL A 1 89 ? -7.301 -3.247 8.339 1.00 95.56 89 VAL A CA 1
ATOM 692 C C . VAL A 1 89 ? -8.151 -4.496 8.096 1.00 95.56 89 VAL A C 1
ATOM 694 O O . VAL A 1 89 ? -7.688 -5.426 7.436 1.00 95.56 89 VAL A O 1
ATOM 697 N N . LEU A 1 90 ? -9.392 -4.528 8.590 1.00 97.69 90 LEU A N 1
ATOM 698 C CA . LEU A 1 90 ? -10.299 -5.660 8.373 1.00 97.69 90 LEU A CA 1
ATOM 699 C C . LEU A 1 90 ? -10.625 -5.851 6.887 1.00 97.69 90 LEU A C 1
ATOM 701 O O . LEU A 1 90 ? -10.636 -6.982 6.408 1.00 97.69 90 LEU A O 1
ATOM 705 N N . ALA A 1 91 ? -10.828 -4.763 6.142 1.00 96.88 91 ALA A N 1
ATOM 706 C CA . ALA A 1 91 ? -11.073 -4.829 4.704 1.00 96.88 91 ALA A CA 1
ATOM 707 C C . ALA A 1 91 ? -9.876 -5.422 3.938 1.00 96.88 91 ALA A C 1
ATOM 709 O O . ALA A 1 91 ? -10.063 -6.263 3.058 1.00 96.88 91 ALA A O 1
ATOM 710 N N . LEU A 1 92 ? -8.641 -5.052 4.303 1.00 94.38 92 LEU A N 1
ATOM 711 C CA . LEU A 1 92 ? -7.436 -5.664 3.730 1.00 94.38 92 LEU A CA 1
ATOM 712 C C . LEU A 1 92 ? -7.296 -7.145 4.093 1.00 94.38 92 LEU A C 1
ATOM 714 O O . LEU A 1 92 ? -6.936 -7.949 3.234 1.00 94.38 92 LEU A O 1
ATOM 718 N N . GLN A 1 93 ? -7.583 -7.520 5.342 1.00 95.62 93 GLN A N 1
ATOM 719 C CA . GLN A 1 93 ? -7.558 -8.923 5.771 1.00 95.62 93 GLN A CA 1
ATOM 720 C C . GLN A 1 93 ? -8.568 -9.765 4.991 1.00 95.62 93 GLN A C 1
ATOM 722 O O . GLN A 1 93 ? -8.227 -10.857 4.538 1.00 95.62 93 GLN A O 1
ATOM 727 N N . GLN A 1 94 ? -9.776 -9.237 4.790 1.00 96.38 94 GLN A N 1
ATOM 728 C CA . GLN A 1 94 ? -10.819 -9.883 4.002 1.00 96.38 94 GLN A CA 1
ATOM 729 C C . GLN A 1 94 ? -10.385 -10.062 2.542 1.00 96.38 94 GLN A C 1
ATOM 731 O O . GLN A 1 94 ? -10.446 -11.174 2.021 1.00 96.38 94 GLN A O 1
ATOM 736 N N . LEU A 1 95 ? -9.855 -9.009 1.905 1.00 94.94 95 LEU A N 1
ATOM 737 C CA . LEU A 1 95 ? -9.331 -9.096 0.539 1.00 94.94 95 LEU A CA 1
ATOM 738 C C . LEU A 1 95 ? -8.206 -10.137 0.421 1.00 94.94 95 LEU A C 1
ATOM 740 O O . LEU A 1 95 ? -8.145 -10.887 -0.554 1.00 94.94 95 LEU A O 1
ATOM 744 N N . ASN A 1 96 ? -7.317 -10.202 1.414 1.00 93.00 96 ASN A N 1
ATOM 745 C CA . ASN A 1 96 ? -6.251 -11.196 1.445 1.00 93.00 96 ASN A CA 1
ATOM 746 C C . ASN A 1 96 ? -6.801 -12.625 1.591 1.00 93.00 96 ASN A C 1
ATOM 748 O O . ASN A 1 96 ? -6.335 -13.527 0.901 1.00 93.00 96 ASN A O 1
ATOM 752 N N . ALA A 1 97 ? -7.808 -12.838 2.443 1.00 94.44 97 ALA A N 1
ATOM 753 C CA . ALA A 1 97 ? -8.457 -14.140 2.600 1.00 94.44 97 ALA A CA 1
ATOM 754 C C . ALA A 1 97 ? -9.148 -14.598 1.303 1.00 94.44 97 ALA A C 1
ATOM 756 O O . ALA A 1 97 ? -8.974 -15.742 0.885 1.00 94.44 97 ALA A O 1
ATOM 757 N N . GLU A 1 98 ? -9.862 -13.694 0.628 1.00 93.69 98 GLU A N 1
ATOM 758 C CA . GLU A 1 98 ? -10.479 -13.956 -0.679 1.00 93.69 98 GLU A CA 1
ATOM 759 C C . GLU A 1 98 ? -9.442 -14.309 -1.744 1.00 93.69 98 GLU A C 1
ATOM 761 O O . GLU A 1 98 ? -9.646 -15.222 -2.543 1.00 93.69 98 GLU A O 1
ATO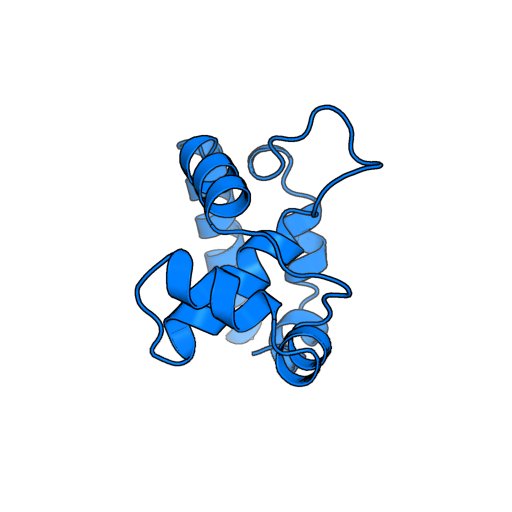M 766 N N . PHE A 1 99 ? -8.311 -13.602 -1.759 1.00 91.62 99 PHE A N 1
ATOM 767 C CA . PHE A 1 99 ? -7.218 -13.910 -2.669 1.00 91.62 99 PHE A CA 1
ATOM 768 C C . PHE A 1 99 ? -6.642 -15.313 -2.419 1.00 91.62 99 PHE A C 1
ATOM 770 O O . PHE A 1 99 ? -6.439 -16.061 -3.377 1.00 91.62 99 PHE A O 1
ATOM 777 N N . VAL A 1 100 ? -6.421 -15.694 -1.156 1.00 91.00 100 VAL A N 1
ATOM 778 C CA . VAL A 1 100 ? -5.928 -17.034 -0.805 1.00 91.00 100 VAL A CA 1
ATOM 779 C C . VAL A 1 100 ? -6.910 -18.111 -1.269 1.00 91.00 100 VAL A C 1
ATOM 781 O O . VAL A 1 100 ? -6.484 -19.036 -1.956 1.00 91.00 100 VAL A O 1
ATOM 784 N N . ASP A 1 101 ? -8.208 -17.969 -0.982 1.00 91.31 101 ASP A N 1
ATOM 785 C CA . ASP A 1 101 ? -9.239 -18.921 -1.429 1.00 91.31 101 ASP A CA 1
ATOM 786 C C . ASP A 1 101 ? -9.268 -19.062 -2.960 1.00 91.31 101 ASP A C 1
ATOM 788 O O . ASP A 1 101 ? -9.294 -20.174 -3.481 1.00 91.31 101 ASP A O 1
ATOM 792 N N . LEU A 1 102 ? -9.175 -17.949 -3.695 1.00 86.81 102 LEU A N 1
ATOM 793 C CA . LEU A 1 102 ? -9.099 -17.968 -5.159 1.00 86.81 102 LEU A CA 1
ATOM 794 C C . LEU A 1 102 ? -7.822 -18.631 -5.688 1.00 86.81 102 LEU A C 1
ATOM 796 O O . LEU A 1 102 ? -7.856 -19.223 -6.761 1.00 86.81 102 LEU A O 1
ATOM 800 N N . SER A 1 103 ? -6.700 -18.515 -4.976 1.00 81.25 103 SER A N 1
ATOM 801 C CA . SER A 1 103 ? -5.418 -19.094 -5.401 1.00 81.25 103 SER A CA 1
ATOM 802 C C . SER A 1 103 ? -5.302 -20.603 -5.161 1.00 81.25 103 SER A C 1
ATOM 804 O O . SER A 1 103 ? -4.415 -21.237 -5.730 1.00 81.25 103 SER A O 1
ATOM 806 N N . LEU A 1 104 ? -6.181 -21.167 -4.328 1.00 81.50 104 LEU A N 1
ATOM 807 C CA . LEU A 1 104 ? -6.237 -22.595 -4.004 1.00 81.50 104 LEU A CA 1
ATOM 808 C C . LEU A 1 104 ? -7.205 -23.389 -4.905 1.00 81.50 104 LEU A C 1
ATOM 810 O O . LEU A 1 104 ? -7.331 -24.600 -4.724 1.00 81.50 104 LEU A O 1
ATOM 814 N N . ARG A 1 105 ? -7.885 -22.726 -5.848 1.00 67.75 105 ARG A N 1
ATOM 815 C CA . ARG A 1 105 ? -8.811 -23.322 -6.828 1.00 67.75 105 ARG A CA 1
ATOM 816 C C . ARG A 1 105 ? -8.160 -23.440 -8.201 1.00 67.75 105 ARG A C 1
ATOM 818 O O . ARG A 1 105 ? -8.458 -24.444 -8.881 1.00 67.75 105 ARG A O 1
#

Secondary structure (DSSP, 8-state):
-HHHHHHTTHHHHHHT-GGG---S-TTSS--HHHHHHHHHHHHHTT--SHHHHHHHTT-HHHHHHTT-SSPPPHHHHHHHHHT--HHHHHHHHHHHHHHHHHHT-

Radius of gyration: 13.67 Å; chains: 1; bounding box: 28×38×26 Å

pLDDT: mean 91.5, std 5.86, range [65.5, 97.69]

Sequence (105 aa):
MDALCRRFDLWKKVDHIPSLDPRTRKTSGFAPSGWLSQLLFTFTSGGFSLADAERLAQDRVLLDLIGLAKGADQTTLGEFLRAQTKESVLALQQLNAEFVDLSLR